Protein AF-A0A3D4CX56-F1 (afdb_monomer_lite)

pLDDT: mean 73.65, std 19.73, range [25.69, 98.12]

Radius of gyration: 24.1 Å; chains: 1; bounding box: 40×36×67 Å

Secondary structure (DSSP, 8-state):
----EEEEEESS-------SS------S-EEEEEE--SSSPPP------SS--EEEEEEGGG-----------------S--TTSSGGGPPP------TTPEEEEE-TT-SS-EEEEEE-TT--EEEEES-SBTTB-EEEEE-SSSS--EEEEEESS-EEETTTEEESS-------

Sequence (176 aa):
MITDPDAVLLDSLETGAIEDEQKLTASGKVVLFAFLDGFNGKSVRTALDAGTYCLSVEGFGGGAATFDFSLGAVDFAEPDPVVGDSPDNALSWGVVGVAGDLIDINTFNSAGDTELGIFDTAGNLLGNNDDTIGLLSQIIFEASEEGTYYNATGNYDTAFNSGFIAGGGPTGETVT

Structure (mmCIF, N/CA/C/O backbone):
data_AF-A0A3D4CX56-F1
#
_entry.id   AF-A0A3D4CX56-F1
#
loop_
_atom_site.group_PDB
_atom_site.id
_atom_site.type_symbol
_atom_site.label_atom_id
_atom_site.label_alt_id
_atom_site.label_comp_id
_atom_site.label_asym_id
_atom_site.label_entity_id
_atom_site.label_seq_id
_atom_site.pdbx_PDB_ins_code
_atom_site.Cartn_x
_atom_site.Cartn_y
_atom_site.Cartn_z
_atom_site.occupancy
_atom_site.B_iso_or_equiv
_atom_site.auth_seq_id
_atom_site.auth_comp_id
_atom_site.auth_asym_id
_atom_site.auth_atom_id
_atom_site.pdbx_PDB_model_num
ATOM 1 N N . MET A 1 1 ? 23.160 3.019 -45.541 1.00 38.53 1 MET A N 1
ATOM 2 C CA . MET A 1 1 ? 21.842 3.572 -45.180 1.00 38.53 1 MET A CA 1
ATOM 3 C C . MET A 1 1 ? 21.630 3.145 -43.742 1.00 38.53 1 MET A C 1
ATOM 5 O O . MET A 1 1 ? 21.743 1.952 -43.499 1.00 38.53 1 MET A O 1
ATOM 9 N N . ILE A 1 2 ? 21.519 4.080 -42.799 1.00 44.59 2 ILE A N 1
ATOM 10 C CA . ILE A 1 2 ? 21.230 3.726 -41.405 1.00 44.59 2 ILE A CA 1
ATOM 11 C C . ILE A 1 2 ? 19.726 3.502 -41.362 1.00 44.59 2 ILE A C 1
ATOM 13 O O . ILE A 1 2 ? 18.964 4.425 -41.627 1.00 44.59 2 ILE A O 1
ATOM 17 N N . THR A 1 3 ? 19.337 2.250 -41.181 1.00 51.88 3 THR A N 1
ATOM 18 C CA . THR A 1 3 ? 17.957 1.858 -40.919 1.00 51.88 3 THR A CA 1
ATOM 19 C C . THR A 1 3 ? 17.739 1.990 -39.419 1.00 51.88 3 THR A C 1
ATOM 21 O O . THR A 1 3 ? 18.643 1.636 -38.665 1.00 51.88 3 THR A O 1
ATOM 24 N N . ASP A 1 4 ? 16.590 2.516 -39.015 1.00 53.12 4 ASP A N 1
ATOM 25 C CA . ASP A 1 4 ? 16.207 2.772 -37.623 1.00 53.12 4 ASP A CA 1
ATOM 26 C C . ASP A 1 4 ? 15.145 1.732 -37.228 1.00 53.12 4 ASP A C 1
ATOM 28 O O . ASP A 1 4 ? 13.998 1.859 -37.657 1.00 53.12 4 ASP A O 1
ATOM 32 N N . PRO A 1 5 ? 15.551 0.595 -36.631 1.00 55.81 5 PRO A N 1
ATOM 33 C CA . PRO A 1 5 ? 14.639 -0.489 -36.315 1.00 55.81 5 PRO A CA 1
ATOM 34 C C . PRO A 1 5 ? 13.991 -0.312 -34.938 1.00 55.81 5 PRO A C 1
ATOM 36 O O . PRO A 1 5 ? 14.685 -0.218 -33.931 1.00 55.81 5 PRO A O 1
ATOM 39 N N . ASP A 1 6 ? 12.673 -0.423 -34.870 1.00 59.44 6 ASP A N 1
ATOM 40 C CA . ASP A 1 6 ? 11.919 -0.497 -33.623 1.00 59.44 6 ASP A CA 1
ATOM 41 C C . ASP A 1 6 ? 11.553 -1.945 -33.295 1.00 59.44 6 ASP A C 1
ATOM 43 O O . ASP A 1 6 ? 11.254 -2.747 -34.184 1.00 59.44 6 ASP A O 1
ATOM 47 N N . ALA A 1 7 ? 11.570 -2.294 -32.006 1.00 61.78 7 ALA A N 1
ATOM 48 C CA . ALA A 1 7 ? 11.259 -3.640 -31.530 1.00 61.78 7 ALA A CA 1
ATOM 49 C C . ALA A 1 7 ? 10.098 -3.649 -30.526 1.00 61.78 7 ALA A C 1
ATOM 51 O O . ALA A 1 7 ? 10.014 -2.807 -29.626 1.00 61.78 7 ALA A O 1
ATOM 52 N N . VAL A 1 8 ? 9.224 -4.652 -30.642 1.00 62.59 8 VAL A N 1
ATOM 53 C CA . VAL A 1 8 ? 8.037 -4.835 -29.790 1.00 62.59 8 VAL A CA 1
ATOM 54 C C . VAL A 1 8 ? 7.899 -6.303 -29.373 1.00 62.59 8 VAL A C 1
ATOM 56 O O . VAL A 1 8 ? 7.985 -7.196 -30.215 1.00 62.59 8 VAL A O 1
ATOM 59 N N . LEU A 1 9 ? 7.656 -6.564 -28.082 1.00 67.06 9 LEU A N 1
ATOM 60 C CA . LEU A 1 9 ? 7.423 -7.903 -27.521 1.00 67.06 9 LEU A CA 1
ATOM 61 C C . LEU A 1 9 ? 5.959 -8.078 -27.083 1.00 67.06 9 LEU A C 1
ATOM 63 O O . LEU A 1 9 ? 5.420 -7.251 -26.340 1.00 67.06 9 LEU A O 1
ATOM 67 N N . LEU A 1 10 ? 5.335 -9.174 -27.518 1.00 59.75 10 LEU A N 1
ATOM 68 C CA . LEU A 1 10 ? 3.892 -9.421 -27.418 1.00 59.75 10 LEU A CA 1
ATOM 69 C C . LEU A 1 10 ? 3.577 -10.759 -26.736 1.00 59.75 10 LEU A C 1
ATOM 71 O O . LEU A 1 10 ? 4.227 -11.760 -27.028 1.00 59.75 10 LEU A O 1
ATOM 75 N N . ASP A 1 11 ? 2.536 -10.784 -25.899 1.00 49.06 11 ASP A N 1
ATOM 76 C CA . ASP A 1 11 ? 2.015 -11.964 -25.169 1.00 49.06 11 ASP A CA 1
ATOM 77 C C . ASP A 1 11 ? 0.969 -12.781 -25.970 1.00 49.06 11 ASP A C 1
ATOM 79 O O . ASP A 1 11 ? 0.074 -13.429 -25.435 1.00 49.06 11 ASP A O 1
ATOM 83 N N . SER A 1 12 ? 0.977 -12.647 -27.297 1.00 50.22 12 SER A N 1
ATOM 84 C CA . SER A 1 12 ? 0.221 -13.450 -28.277 1.00 50.22 12 SER A CA 1
ATOM 85 C C . SER A 1 12 ? 0.514 -12.935 -29.690 1.00 50.22 12 SER A C 1
ATOM 87 O O . SER A 1 12 ? 0.918 -11.783 -29.867 1.00 50.22 12 SER A O 1
ATOM 89 N N . LEU A 1 13 ? 0.337 -13.790 -30.706 1.00 44.22 13 LEU A N 1
ATOM 90 C CA . LEU A 1 13 ? 0.527 -13.401 -32.104 1.00 44.22 13 LEU A CA 1
ATOM 91 C C . LEU A 1 13 ? -0.732 -12.723 -32.645 1.00 44.22 13 LEU A C 1
ATOM 93 O O . LEU A 1 13 ? -1.635 -13.406 -33.117 1.00 44.22 13 LEU A O 1
ATOM 97 N N . GLU A 1 14 ? -0.733 -11.396 -32.674 1.00 48.88 14 GLU A N 1
ATOM 98 C CA . GLU A 1 14 ? -1.520 -10.636 -33.642 1.00 48.88 14 GLU A CA 1
ATOM 99 C C . GLU A 1 14 ? -0.660 -9.472 -34.146 1.00 48.88 14 GLU A C 1
ATOM 101 O O . GLU A 1 14 ? 0.013 -8.817 -33.352 1.00 48.88 14 GLU A O 1
ATOM 106 N N . THR A 1 15 ? -0.618 -9.265 -35.464 1.00 50.22 15 THR A N 1
ATOM 107 C CA . THR A 1 15 ? 0.131 -8.181 -36.110 1.00 50.22 15 THR A CA 1
ATOM 108 C C . THR A 1 15 ? -0.778 -7.370 -37.026 1.00 50.22 15 THR A C 1
ATOM 110 O O . THR A 1 15 ? -1.758 -7.860 -37.586 1.00 50.22 15 THR A O 1
ATOM 113 N N . GLY A 1 16 ? -0.389 -6.123 -37.232 1.00 41.72 16 GLY A N 1
ATOM 114 C CA . GLY A 1 16 ? -0.751 -5.269 -38.348 1.00 41.72 16 GLY A CA 1
ATOM 115 C C . GLY A 1 16 ? -0.011 -3.948 -38.186 1.00 41.72 16 GLY A C 1
ATOM 116 O O . GLY A 1 16 ? 0.453 -3.631 -37.102 1.00 41.72 16 GLY A O 1
ATOM 117 N N . ALA A 1 17 ? 0.173 -3.232 -39.282 1.00 45.59 17 ALA A N 1
ATOM 118 C CA . ALA A 1 17 ? 0.708 -1.874 -39.328 1.00 45.59 17 ALA A CA 1
ATOM 119 C C . ALA A 1 17 ? -0.490 -0.893 -39.485 1.00 45.59 17 ALA A C 1
ATOM 121 O O . ALA A 1 17 ? -1.608 -1.370 -39.663 1.00 45.59 17 ALA A O 1
ATOM 122 N N . ILE A 1 18 ? -0.422 0.444 -39.416 1.00 47.12 18 ILE A N 1
ATOM 123 C CA . ILE A 1 18 ? 0.307 1.354 -40.322 1.00 47.12 18 ILE A CA 1
ATOM 124 C C . ILE A 1 18 ? 0.414 2.765 -39.701 1.00 47.12 18 ILE A C 1
ATOM 126 O O . ILE A 1 18 ? -0.448 3.197 -38.942 1.00 47.12 18 ILE A O 1
ATOM 130 N N . GLU A 1 19 ? 1.481 3.470 -40.069 1.00 39.34 19 GLU A N 1
ATOM 131 C CA . GLU A 1 19 ? 1.723 4.909 -39.932 1.00 39.34 19 GLU A CA 1
ATOM 132 C C . GLU A 1 19 ? 0.742 5.842 -40.673 1.00 39.34 19 GLU A C 1
ATOM 134 O O . GLU A 1 19 ? 0.277 5.550 -41.769 1.00 39.34 19 GLU A O 1
ATOM 139 N N . ASP A 1 20 ? 0.543 7.013 -40.067 1.00 47.44 20 ASP A N 1
ATOM 140 C CA . ASP A 1 20 ? 0.494 8.372 -40.643 1.00 47.44 20 ASP A CA 1
ATOM 141 C C . ASP A 1 20 ? 0.338 9.394 -39.487 1.00 47.44 20 ASP A C 1
ATOM 143 O O . ASP A 1 20 ? -0.228 10.461 -39.666 1.00 47.44 20 ASP A O 1
ATOM 147 N N . GLU A 1 21 ? 0.760 9.051 -38.257 1.00 33.88 21 GLU A N 1
ATOM 148 C CA . GLU A 1 21 ? -0.145 9.038 -37.079 1.00 33.88 21 GLU A CA 1
ATOM 149 C C . GLU A 1 21 ? -0.980 7.731 -36.913 1.00 33.88 21 GLU A C 1
ATOM 151 O O . GLU A 1 21 ? -2.105 7.750 -36.428 1.00 33.88 21 GLU A O 1
ATOM 156 N N . GLN A 1 22 ? -0.314 6.584 -37.152 1.00 45.41 22 GLN A N 1
ATOM 157 C CA . GLN A 1 22 ? -0.363 5.323 -36.368 1.00 45.41 22 GLN A CA 1
ATOM 158 C C . GLN A 1 22 ? -1.598 4.387 -36.501 1.00 45.41 22 GLN A C 1
ATOM 160 O O . GLN A 1 22 ? -2.697 4.810 -36.826 1.00 45.41 22 GLN A O 1
ATOM 165 N N . LYS A 1 23 ? -1.526 3.062 -36.261 1.00 45.44 23 LYS A N 1
ATOM 166 C CA . LYS A 1 23 ? -0.727 2.278 -35.300 1.00 45.44 23 LYS A CA 1
ATOM 167 C C . LYS A 1 23 ? -0.458 0.846 -35.787 1.00 45.44 23 LYS A C 1
ATOM 169 O O . LYS A 1 23 ? -1.335 0.208 -36.366 1.00 45.44 23 LYS A O 1
ATOM 174 N N . LEU A 1 24 ? 0.718 0.324 -35.435 1.00 43.50 24 LEU A N 1
ATOM 175 C CA . LEU A 1 24 ? 1.054 -1.095 -35.529 1.00 43.50 24 LEU A CA 1
ATOM 176 C C . LEU A 1 24 ? 0.165 -1.911 -34.567 1.00 43.50 24 LEU A C 1
ATOM 178 O O . LEU A 1 24 ? 0.337 -1.864 -33.348 1.00 43.50 24 LEU A O 1
ATOM 182 N N . THR A 1 25 ? -0.861 -2.586 -35.080 1.00 45.94 25 THR A N 1
ATOM 183 C CA . THR A 1 25 ? -1.739 -3.477 -34.323 1.00 45.94 25 THR A CA 1
ATOM 184 C C . THR A 1 25 ? -1.008 -4.736 -33.874 1.00 45.94 25 THR A C 1
ATOM 186 O O . THR A 1 25 ? -0.967 -5.734 -34.580 1.00 45.94 25 THR A O 1
ATOM 189 N N . ALA A 1 26 ? -0.531 -4.729 -32.636 1.00 42.94 26 ALA A N 1
ATOM 190 C CA . ALA A 1 26 ? -0.624 -5.918 -31.808 1.00 42.94 26 ALA A CA 1
ATOM 191 C C . ALA A 1 26 ? -1.996 -5.941 -31.128 1.00 42.94 26 ALA A C 1
ATOM 193 O O . ALA A 1 26 ? -2.330 -4.998 -30.410 1.00 42.94 26 ALA A O 1
ATOM 194 N N . SER A 1 27 ? -2.798 -6.983 -31.337 1.00 46.94 27 SER A N 1
ATOM 195 C CA . SER A 1 27 ? -4.046 -7.181 -30.571 1.00 46.94 27 SER A CA 1
ATOM 196 C C . SER A 1 27 ? -3.827 -7.948 -29.266 1.00 46.94 27 SER A C 1
ATOM 198 O O . SER A 1 27 ? -4.765 -8.139 -28.497 1.00 46.94 27 SER A O 1
ATOM 200 N N . GLY A 1 28 ? -2.588 -8.367 -29.006 1.00 51.72 28 GLY A N 1
ATOM 201 C CA . GLY A 1 28 ? -2.156 -8.914 -27.727 1.00 51.72 28 GLY A CA 1
ATOM 202 C C . GLY A 1 28 ? -1.740 -7.827 -26.733 1.00 51.72 28 GLY A C 1
ATOM 203 O O . GLY A 1 28 ? -1.539 -6.662 -27.084 1.00 51.72 28 GLY A O 1
ATOM 204 N N . LYS A 1 29 ? -1.556 -8.216 -25.468 1.00 59.50 29 LYS A N 1
ATOM 205 C CA . LYS A 1 29 ? -0.930 -7.358 -24.455 1.00 59.50 29 LYS A CA 1
ATOM 206 C C . LYS A 1 29 ? 0.501 -7.043 -24.907 1.00 59.50 29 LYS A C 1
ATOM 208 O O . LYS A 1 29 ? 1.333 -7.944 -25.024 1.00 59.50 29 LYS A O 1
ATOM 213 N N . VAL A 1 30 ? 0.778 -5.766 -25.179 1.00 58.78 30 VAL A N 1
ATOM 214 C CA . VAL A 1 30 ? 2.148 -5.280 -25.389 1.00 58.78 30 VAL A CA 1
ATOM 215 C C . VAL A 1 30 ? 2.866 -5.378 -24.053 1.00 58.78 30 VAL A C 1
ATOM 217 O O . VAL A 1 30 ? 2.458 -4.739 -23.084 1.00 58.78 30 VAL A O 1
ATOM 220 N N . VAL A 1 31 ? 3.907 -6.203 -23.998 1.00 64.88 31 VAL A N 1
ATOM 221 C CA . VAL A 1 31 ? 4.672 -6.435 -22.767 1.00 64.88 31 VAL A CA 1
ATOM 222 C C . VAL A 1 31 ? 5.855 -5.479 -22.680 1.00 64.88 31 VAL A C 1
ATOM 224 O O . VAL A 1 31 ? 6.229 -5.046 -21.594 1.00 64.88 31 VAL A O 1
ATOM 227 N N . LEU A 1 32 ? 6.441 -5.133 -23.830 1.00 67.50 32 LEU A N 1
ATOM 228 C CA . LEU A 1 32 ? 7.615 -4.273 -23.913 1.00 67.50 32 LEU A CA 1
ATOM 229 C C . LEU A 1 32 ? 7.720 -3.626 -25.297 1.00 67.50 32 LEU A C 1
ATOM 231 O O . LEU A 1 32 ? 7.459 -4.283 -26.305 1.00 67.50 32 LEU A O 1
ATOM 235 N N . PHE A 1 33 ? 8.166 -2.373 -25.348 1.00 63.06 33 PHE A N 1
ATOM 236 C CA . PHE A 1 33 ? 8.584 -1.705 -26.580 1.00 63.06 33 PHE A CA 1
ATOM 237 C C . PHE A 1 33 ? 9.967 -1.075 -26.389 1.00 63.06 33 PHE A C 1
ATOM 239 O O . PHE A 1 33 ? 10.300 -0.587 -25.306 1.00 63.06 33 PHE A O 1
ATOM 246 N N . ALA A 1 34 ? 10.779 -1.096 -27.441 1.00 63.50 34 ALA A N 1
ATOM 247 C CA . ALA A 1 34 ? 12.088 -0.467 -27.479 1.00 63.50 34 ALA A CA 1
ATOM 248 C C . ALA A 1 34 ? 12.233 0.286 -28.801 1.00 63.50 34 ALA A C 1
ATOM 250 O O . ALA A 1 34 ? 12.379 -0.333 -29.852 1.00 63.50 34 ALA A O 1
ATOM 251 N N . PHE A 1 35 ? 12.206 1.615 -28.716 1.00 60.62 35 PHE A N 1
ATOM 252 C CA . PHE A 1 35 ? 12.614 2.478 -29.816 1.00 60.62 35 PHE A CA 1
ATOM 253 C C . PHE A 1 35 ? 14.142 2.510 -29.821 1.00 60.62 35 PHE A C 1
ATOM 255 O O . PHE A 1 35 ? 14.750 2.943 -28.833 1.00 60.62 35 PHE A O 1
ATOM 262 N N . LEU A 1 36 ? 14.767 1.942 -30.854 1.00 60.69 36 LEU A N 1
ATOM 263 C CA . LEU A 1 36 ? 16.230 1.842 -30.961 1.00 60.69 36 LEU A CA 1
ATOM 264 C C . LEU A 1 36 ? 16.784 3.020 -31.774 1.00 60.69 36 LEU A C 1
ATOM 266 O O . LEU A 1 36 ? 17.691 2.857 -32.584 1.00 60.69 36 LEU A O 1
ATOM 270 N N . ASP A 1 37 ? 16.275 4.216 -31.473 1.00 58.97 37 ASP A N 1
ATOM 271 C CA . ASP A 1 37 ? 16.539 5.498 -32.143 1.00 58.97 37 ASP A CA 1
ATOM 272 C C . ASP A 1 37 ? 17.988 6.025 -31.989 1.00 58.97 37 ASP A C 1
ATOM 274 O O . ASP A 1 37 ? 18.345 7.101 -32.483 1.00 58.97 37 ASP A O 1
ATOM 278 N N . GLY A 1 38 ? 18.853 5.268 -31.303 1.00 53.62 38 GLY A N 1
ATOM 279 C CA . GLY A 1 38 ? 20.232 5.619 -30.983 1.00 53.62 38 GLY A CA 1
ATOM 280 C C . GLY A 1 38 ? 21.268 4.693 -31.628 1.00 53.62 38 GLY A C 1
ATOM 281 O O . GLY A 1 38 ? 21.128 3.477 -31.657 1.00 53.62 38 GLY A O 1
ATOM 282 N N . PHE A 1 39 ? 22.397 5.270 -32.059 1.00 44.12 39 PHE A N 1
ATOM 283 C CA . PHE A 1 39 ? 23.534 4.557 -32.680 1.00 44.12 39 PHE A CA 1
ATOM 284 C C . PHE A 1 39 ? 24.166 3.466 -31.786 1.00 44.12 39 PHE A C 1
ATOM 286 O O . PHE A 1 39 ? 24.878 2.591 -32.277 1.00 44.12 39 PHE A O 1
ATOM 293 N N . ASN A 1 40 ? 23.927 3.528 -30.474 1.00 54.09 40 ASN A N 1
ATOM 294 C CA . ASN A 1 40 ? 24.337 2.516 -29.510 1.00 54.09 40 ASN A CA 1
ATOM 295 C C . ASN A 1 40 ? 23.091 1.715 -29.127 1.00 54.09 40 ASN A C 1
ATOM 297 O O . ASN A 1 40 ? 22.204 2.261 -28.474 1.00 54.09 40 ASN A O 1
ATOM 301 N N . GLY A 1 41 ? 23.021 0.447 -29.540 1.00 55.28 41 GLY A N 1
ATOM 302 C CA . GLY A 1 41 ? 21.871 -0.420 -29.277 1.00 55.28 41 GLY A CA 1
ATOM 303 C C . GLY A 1 41 ? 21.417 -0.364 -27.813 1.00 55.28 41 GLY A C 1
ATOM 304 O O . GLY A 1 41 ? 22.229 -0.462 -26.890 1.00 55.28 41 GLY A O 1
ATOM 305 N N . LYS A 1 42 ? 20.112 -0.180 -27.603 1.00 59.66 42 LYS A N 1
ATOM 306 C CA . LYS A 1 42 ? 19.491 -0.114 -26.278 1.00 59.66 42 LYS A CA 1
ATOM 307 C C . LYS A 1 42 ? 19.030 -1.506 -25.862 1.00 59.66 42 LYS A C 1
ATOM 309 O O . LYS A 1 42 ? 18.268 -2.155 -26.569 1.00 59.66 42 LYS A O 1
ATOM 314 N N . SER A 1 43 ? 19.469 -1.948 -24.691 1.00 67.00 43 SER A N 1
ATOM 315 C CA . SER A 1 43 ? 18.949 -3.164 -24.065 1.00 67.00 43 SER A CA 1
ATOM 316 C C . SER A 1 43 ? 17.727 -2.823 -23.222 1.00 67.00 43 SER A C 1
ATOM 318 O O . SER A 1 43 ? 17.759 -1.863 -22.451 1.00 67.00 43 SER A O 1
ATOM 320 N N . VAL A 1 44 ? 16.678 -3.636 -23.318 1.00 66.19 44 VAL A N 1
ATOM 321 C CA . VAL A 1 44 ? 15.499 -3.548 -22.451 1.00 66.19 44 VAL A CA 1
ATOM 322 C C . VAL A 1 44 ? 15.273 -4.910 -21.797 1.00 66.19 44 VAL A C 1
ATOM 324 O O . VAL A 1 44 ? 15.599 -5.946 -22.375 1.00 66.19 44 VAL A O 1
ATOM 327 N N . ARG A 1 45 ? 14.787 -4.909 -20.555 1.00 72.06 45 ARG A N 1
ATOM 328 C CA . ARG A 1 45 ? 14.498 -6.112 -19.769 1.00 72.06 45 ARG A CA 1
ATOM 329 C C . ARG A 1 45 ? 13.079 -6.015 -19.229 1.00 72.06 45 ARG A C 1
ATOM 331 O O . ARG A 1 45 ? 12.633 -4.920 -18.902 1.00 72.06 45 ARG A O 1
ATOM 338 N N . THR A 1 46 ? 12.400 -7.149 -19.137 1.00 69.19 46 THR A N 1
ATOM 339 C CA . THR A 1 46 ? 11.085 -7.265 -18.505 1.00 69.19 46 THR A CA 1
ATOM 340 C C . THR A 1 46 ? 10.940 -8.661 -17.911 1.00 69.19 46 THR A 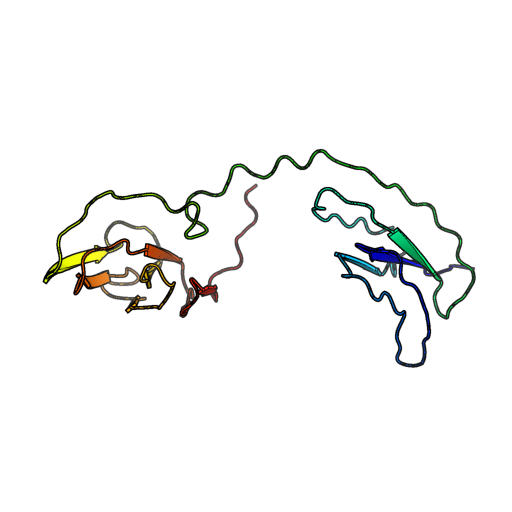C 1
ATOM 342 O O . THR A 1 46 ? 11.549 -9.605 -18.425 1.00 69.19 46 THR A O 1
ATOM 345 N N . ALA A 1 47 ? 10.166 -8.784 -16.836 1.00 72.38 47 ALA A N 1
ATOM 346 C CA . ALA A 1 47 ? 9.735 -10.080 -16.333 1.00 72.38 47 ALA A CA 1
ATOM 347 C C . ALA A 1 47 ? 8.605 -10.609 -17.228 1.00 72.38 47 ALA A C 1
ATOM 349 O O . ALA A 1 47 ? 7.743 -9.847 -17.673 1.00 72.38 47 ALA A O 1
ATOM 350 N N . LEU A 1 48 ? 8.641 -11.906 -17.522 1.00 67.81 48 LEU A N 1
ATOM 351 C CA . LEU A 1 48 ? 7.650 -12.590 -18.342 1.00 67.81 48 LEU A CA 1
ATOM 352 C C . LEU A 1 48 ? 7.093 -13.759 -17.543 1.00 67.81 48 LEU A C 1
ATOM 354 O O . LEU A 1 48 ? 7.863 -14.546 -16.989 1.00 67.81 48 LEU A O 1
ATOM 358 N N . ASP A 1 49 ? 5.773 -13.892 -17.535 1.00 69.75 49 ASP A N 1
ATOM 359 C CA . ASP A 1 49 ? 5.136 -15.116 -17.071 1.00 69.75 49 ASP A CA 1
ATOM 360 C C . ASP A 1 49 ? 5.527 -16.296 -17.977 1.00 69.75 49 ASP A C 1
ATOM 362 O O . ASP A 1 49 ? 6.016 -16.141 -19.102 1.00 69.75 49 ASP A O 1
ATOM 366 N N . ALA A 1 50 ? 5.302 -17.521 -17.503 1.00 61.91 50 ALA A N 1
ATOM 367 C CA . ALA A 1 50 ? 5.467 -18.692 -18.354 1.00 61.91 50 ALA A CA 1
ATOM 368 C C . ALA A 1 50 ? 4.479 -18.617 -19.533 1.00 61.91 50 ALA A C 1
ATOM 370 O O . ALA A 1 50 ? 3.265 -18.684 -19.346 1.00 61.91 50 ALA A O 1
ATOM 371 N N . GLY A 1 51 ? 4.997 -18.509 -20.757 1.00 64.38 51 GLY A N 1
ATOM 372 C CA . GLY A 1 51 ? 4.159 -18.257 -21.924 1.00 64.38 51 GLY A CA 1
ATOM 373 C C . GLY A 1 51 ? 4.910 -18.314 -23.250 1.00 64.38 51 GLY A C 1
ATOM 374 O O . GLY A 1 51 ? 6.116 -18.553 -23.307 1.00 64.38 51 GLY A O 1
ATOM 375 N N . THR A 1 52 ? 4.167 -18.128 -24.342 1.00 66.25 52 THR A N 1
ATOM 376 C CA . THR A 1 52 ? 4.726 -17.996 -25.695 1.00 66.25 52 THR A CA 1
ATOM 377 C C . THR A 1 52 ? 4.641 -16.539 -26.122 1.00 66.25 52 THR A C 1
ATOM 379 O O . THR A 1 52 ? 3.544 -16.012 -26.276 1.00 66.25 52 THR A O 1
ATOM 382 N N . TYR A 1 53 ? 5.795 -15.920 -26.368 1.00 68.38 53 TYR A N 1
ATOM 383 C CA . TYR A 1 53 ? 5.893 -14.514 -26.758 1.00 68.38 53 TYR A CA 1
ATOM 384 C C . TYR A 1 53 ? 6.323 -14.357 -28.216 1.00 68.38 53 TYR A C 1
ATOM 386 O O . TYR A 1 53 ? 7.058 -15.186 -28.757 1.00 68.38 53 TYR A O 1
ATOM 394 N N . CYS A 1 54 ? 5.883 -13.270 -28.848 1.00 65.75 54 CYS A N 1
ATOM 395 C CA . CYS A 1 54 ? 6.243 -12.904 -30.217 1.00 65.75 54 CYS A CA 1
ATOM 396 C C . CYS A 1 54 ? 7.073 -11.615 -30.221 1.00 65.75 54 CYS A C 1
ATOM 398 O O . CYS A 1 54 ? 6.697 -10.640 -29.575 1.00 65.75 54 CYS A O 1
ATOM 400 N N . LEU A 1 55 ? 8.181 -11.604 -30.967 1.00 71.06 55 LEU A N 1
ATOM 401 C CA . LEU A 1 55 ? 8.984 -10.408 -31.233 1.00 71.06 55 LEU A CA 1
ATOM 402 C C . LEU A 1 55 ? 8.617 -9.861 -32.618 1.00 71.06 55 LEU A C 1
ATOM 404 O O . LEU A 1 55 ? 8.757 -10.580 -33.609 1.00 71.06 55 LEU A O 1
ATOM 408 N N . SER A 1 56 ? 8.182 -8.604 -32.684 1.00 69.44 56 SER A N 1
ATOM 409 C CA . SER A 1 56 ? 8.066 -7.843 -33.931 1.00 69.44 56 SER A CA 1
ATOM 410 C C . SER A 1 56 ? 9.225 -6.857 -34.034 1.00 69.44 56 SER A C 1
ATOM 412 O O . SER A 1 56 ? 9.578 -6.222 -33.039 1.00 69.44 56 SER A O 1
ATOM 414 N N . VAL A 1 57 ? 9.816 -6.741 -35.222 1.00 69.50 57 VAL A N 1
ATOM 415 C CA . VAL A 1 57 ? 10.860 -5.756 -35.529 1.00 69.50 57 VAL A CA 1
ATOM 416 C C . VAL A 1 57 ? 10.494 -5.066 -36.829 1.00 69.50 57 VAL A C 1
ATOM 418 O O . VAL A 1 57 ? 10.204 -5.736 -37.822 1.00 69.50 57 VAL A O 1
ATOM 421 N N . GLU A 1 58 ? 10.531 -3.741 -36.832 1.00 64.38 58 GLU A N 1
ATOM 422 C CA . GLU A 1 58 ? 10.114 -2.930 -37.972 1.00 64.38 58 GLU A CA 1
ATOM 423 C C . GLU A 1 58 ? 11.122 -1.823 -38.245 1.00 64.38 58 GLU A C 1
ATOM 425 O O . GLU A 1 58 ? 11.725 -1.301 -37.320 1.00 64.38 58 GLU A O 1
ATOM 430 N N . GLY A 1 59 ? 11.345 -1.480 -39.513 1.00 61.69 59 GLY A N 1
ATOM 431 C CA . GLY A 1 59 ? 12.177 -0.334 -39.869 1.00 61.69 59 GLY A CA 1
ATOM 432 C C . GLY A 1 59 ? 11.364 0.956 -39.927 1.00 61.69 59 GLY A C 1
ATOM 433 O O . GLY A 1 59 ? 10.194 0.937 -40.309 1.00 61.69 59 GLY A O 1
ATOM 434 N N . PHE A 1 60 ? 12.013 2.080 -39.632 1.00 61.34 60 PHE A N 1
ATOM 435 C CA . PHE A 1 60 ? 11.456 3.424 -39.776 1.00 61.34 60 PHE A CA 1
ATOM 436 C C . PHE A 1 60 ? 10.741 3.622 -41.119 1.00 61.34 60 PHE A C 1
ATOM 438 O O . PHE A 1 60 ? 11.287 3.291 -42.182 1.00 61.34 60 PHE A O 1
ATOM 445 N N . GLY A 1 61 ? 9.522 4.165 -41.084 1.00 61.00 61 GLY A N 1
ATOM 446 C CA . GLY A 1 61 ? 8.730 4.412 -42.288 1.00 61.00 61 GLY A CA 1
ATOM 447 C C . GLY A 1 61 ? 8.211 3.144 -42.984 1.00 61.00 61 GLY A C 1
ATOM 448 O O . GLY A 1 61 ? 7.967 3.172 -44.193 1.00 61.00 61 GLY A O 1
ATOM 449 N N . GLY A 1 62 ? 8.196 1.990 -42.301 1.00 60.38 62 GLY A N 1
ATOM 450 C CA . GLY A 1 62 ? 7.918 0.681 -42.910 1.00 60.38 62 GLY A CA 1
ATOM 451 C C . GLY A 1 62 ? 9.026 0.182 -43.851 1.00 60.38 62 GLY A C 1
ATOM 452 O O . GLY A 1 62 ? 8.803 -0.712 -44.674 1.00 60.38 62 GLY A O 1
ATOM 453 N N . GLY A 1 63 ? 10.219 0.779 -43.774 1.00 60.94 63 GLY A N 1
ATOM 454 C CA . GLY A 1 63 ? 11.372 0.417 -44.591 1.00 60.94 63 GLY A CA 1
ATOM 455 C C . GLY A 1 63 ? 11.990 -0.928 -44.198 1.00 60.94 63 GLY A C 1
ATOM 456 O O . GLY A 1 63 ? 11.876 -1.395 -43.068 1.00 60.94 63 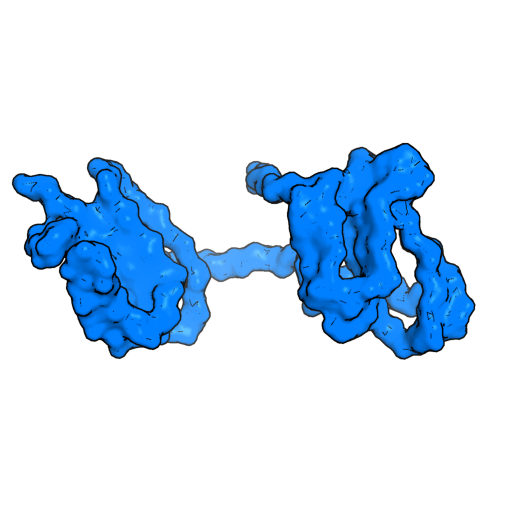GLY A O 1
ATOM 457 N N . ALA A 1 64 ? 12.708 -1.554 -45.134 1.00 62.53 64 ALA A N 1
ATOM 458 C CA . ALA A 1 64 ? 13.513 -2.731 -44.820 1.00 62.53 64 ALA A CA 1
ATOM 459 C C . ALA A 1 64 ? 14.667 -2.347 -43.876 1.00 62.53 64 ALA A C 1
ATOM 461 O O . ALA A 1 64 ? 15.453 -1.457 -44.203 1.00 62.53 64 ALA A O 1
ATOM 462 N N . ALA A 1 65 ? 14.796 -3.048 -42.747 1.00 64.25 65 ALA A N 1
ATOM 463 C CA . ALA A 1 65 ? 15.883 -2.876 -41.786 1.00 64.25 65 ALA A CA 1
ATOM 464 C C . ALA A 1 65 ? 16.679 -4.175 -41.600 1.00 64.25 65 ALA A C 1
ATOM 466 O O . ALA A 1 65 ? 16.126 -5.274 -41.634 1.00 64.25 65 ALA A O 1
ATOM 467 N N . THR A 1 66 ? 17.990 -4.045 -41.395 1.00 64.44 66 THR A N 1
ATOM 468 C CA . THR A 1 66 ? 18.860 -5.137 -40.929 1.00 64.44 66 THR A CA 1
ATOM 469 C C . THR A 1 66 ? 19.154 -4.933 -39.453 1.00 64.44 66 THR A C 1
ATOM 471 O O . THR A 1 66 ? 19.568 -3.841 -39.070 1.00 64.44 66 THR A O 1
ATOM 474 N N . PHE A 1 67 ? 1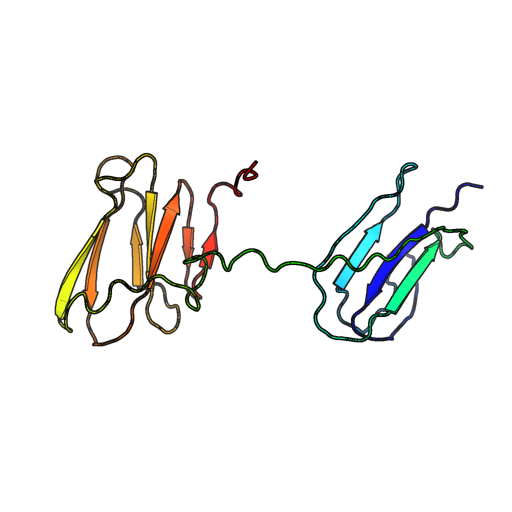8.973 -5.974 -38.645 1.00 65.00 67 PHE A N 1
ATOM 475 C CA . PHE A 1 67 ? 19.167 -5.920 -37.201 1.00 65.00 67 PHE A CA 1
ATOM 476 C C . PHE A 1 67 ? 19.862 -7.185 -36.698 1.00 65.00 67 PHE A C 1
ATOM 478 O O . PHE A 1 67 ? 19.603 -8.284 -37.186 1.00 65.00 67 PHE A O 1
ATOM 485 N N . ASP A 1 68 ? 20.707 -7.005 -35.687 1.00 68.38 68 ASP A N 1
ATOM 486 C CA . ASP A 1 68 ? 21.233 -8.078 -34.852 1.00 68.38 68 ASP A CA 1
ATOM 487 C C . ASP A 1 68 ? 20.561 -7.950 -33.483 1.00 68.38 68 ASP A C 1
ATOM 489 O O . ASP A 1 68 ? 20.631 -6.895 -32.852 1.00 68.38 68 ASP A O 1
ATOM 493 N N . PHE A 1 69 ? 19.901 -9.008 -33.011 1.00 67.25 69 PHE A N 1
ATOM 494 C CA . PHE A 1 69 ? 19.331 -9.044 -31.666 1.00 67.25 69 PHE A CA 1
ATOM 495 C C . PHE A 1 69 ? 19.838 -10.262 -30.901 1.00 67.25 69 PHE A C 1
ATOM 497 O O . PHE A 1 69 ? 20.139 -11.308 -31.475 1.00 67.25 69 PHE A O 1
ATOM 504 N N . SER A 1 70 ? 19.915 -10.117 -29.582 1.00 71.12 70 SER A N 1
ATOM 505 C CA . SER A 1 70 ? 20.188 -11.213 -28.661 1.00 71.12 70 SER A CA 1
ATOM 506 C C . SER A 1 70 ? 19.060 -11.272 -27.646 1.00 71.12 70 SER A C 1
ATOM 508 O O . SER A 1 70 ? 18.805 -10.292 -26.945 1.00 71.12 70 SER A O 1
ATOM 510 N N . LEU A 1 71 ? 18.380 -12.416 -27.582 1.00 66.44 71 LEU A N 1
ATOM 511 C CA . LEU A 1 71 ? 17.415 -12.709 -26.533 1.00 66.44 71 LEU A CA 1
ATOM 512 C C . LEU A 1 71 ? 18.102 -13.586 -25.490 1.00 66.44 71 LEU A C 1
ATOM 514 O O . LEU A 1 71 ? 18.371 -14.763 -25.727 1.00 66.44 71 LEU A O 1
ATOM 518 N N . GLY A 1 72 ? 18.403 -12.993 -24.340 1.00 66.19 72 GLY A N 1
ATOM 519 C CA . GLY A 1 72 ? 18.870 -13.723 -23.172 1.00 66.19 72 GLY A CA 1
ATOM 520 C C . GLY A 1 72 ? 17.730 -13.893 -22.180 1.00 66.19 72 GLY A C 1
ATOM 521 O O . GLY A 1 72 ? 17.200 -12.896 -21.698 1.00 66.19 72 GLY A O 1
ATOM 522 N N . ALA A 1 73 ? 17.391 -15.136 -21.844 1.00 62.38 73 ALA A N 1
ATOM 523 C CA . ALA A 1 73 ? 16.696 -15.411 -20.596 1.00 62.38 73 ALA A CA 1
ATOM 524 C C . ALA A 1 73 ? 17.750 -15.378 -19.486 1.00 62.38 73 ALA A C 1
ATOM 526 O O . ALA A 1 73 ? 18.653 -16.215 -19.449 1.00 62.38 73 ALA A O 1
ATOM 527 N N . VAL A 1 74 ? 17.681 -14.367 -18.631 1.00 63.31 74 VAL A N 1
ATOM 528 C CA . VAL A 1 74 ? 18.336 -14.435 -17.327 1.00 63.31 74 VAL A CA 1
ATOM 529 C C . VAL A 1 74 ? 17.334 -15.066 -16.377 1.00 63.31 74 VAL A C 1
ATOM 531 O O . VAL A 1 74 ? 16.152 -14.738 -16.453 1.00 63.31 74 VAL A O 1
ATOM 534 N N . ASP A 1 75 ? 17.791 -15.988 -15.531 1.00 61.03 75 ASP A N 1
ATOM 535 C CA . ASP A 1 75 ? 16.972 -16.471 -14.423 1.00 61.03 75 ASP A CA 1
ATOM 536 C C . ASP A 1 75 ? 16.694 -15.241 -13.557 1.00 61.03 75 ASP A C 1
ATOM 538 O O . ASP A 1 75 ? 17.610 -14.685 -12.938 1.00 61.03 75 ASP A O 1
ATOM 542 N N . PHE A 1 76 ? 15.476 -14.708 -13.649 1.00 51.34 76 PHE A N 1
ATOM 543 C CA . PHE A 1 76 ? 15.054 -13.651 -12.755 1.00 51.34 76 PHE A CA 1
ATOM 544 C C . PHE A 1 76 ? 14.840 -14.360 -11.429 1.00 51.34 76 PHE A C 1
ATOM 546 O O . PHE A 1 76 ? 13.813 -14.995 -11.207 1.00 51.34 76 PHE A O 1
ATOM 553 N N . ALA A 1 77 ? 15.864 -14.327 -10.579 1.00 51.25 77 ALA A N 1
ATOM 554 C CA . ALA A 1 77 ? 15.615 -14.502 -9.168 1.00 51.25 77 ALA A CA 1
ATOM 555 C C . ALA A 1 77 ? 14.644 -13.378 -8.821 1.00 51.25 77 ALA A C 1
ATOM 557 O O . ALA A 1 77 ? 15.052 -12.212 -8.825 1.00 51.25 77 ALA A O 1
ATOM 558 N N . GLU A 1 78 ? 13.365 -13.724 -8.634 1.00 51.56 78 GLU A N 1
ATOM 559 C CA . GLU A 1 78 ? 12.429 -12.826 -7.972 1.00 51.56 78 GLU A CA 1
ATOM 560 C C . GLU A 1 78 ? 13.195 -12.252 -6.780 1.00 51.56 78 GLU A C 1
ATOM 562 O O . GLU A 1 78 ? 13.797 -13.042 -6.033 1.00 51.56 78 GLU A O 1
ATOM 567 N N . PRO A 1 79 ? 13.307 -10.915 -6.652 1.00 55.84 79 PRO A N 1
ATOM 568 C CA . PRO A 1 79 ? 13.899 -10.358 -5.450 1.00 55.84 79 PRO A CA 1
ATOM 569 C C . PRO A 1 79 ? 13.206 -11.032 -4.267 1.00 55.84 79 PRO A C 1
ATOM 571 O O . PRO A 1 79 ? 12.003 -11.304 -4.349 1.00 55.84 79 PRO A O 1
ATOM 574 N N . ASP A 1 80 ? 13.960 -11.358 -3.210 1.00 54.31 80 ASP A N 1
ATOM 575 C CA . ASP A 1 80 ? 13.346 -11.869 -1.982 1.00 54.31 80 ASP A CA 1
ATOM 576 C C . ASP A 1 80 ? 12.106 -11.010 -1.707 1.00 54.31 80 ASP A C 1
ATOM 578 O O . ASP A 1 80 ? 12.231 -9.779 -1.773 1.00 54.31 80 ASP A O 1
ATOM 582 N N . PRO A 1 81 ? 10.917 -11.620 -1.516 1.00 55.88 81 PRO A N 1
ATOM 583 C CA . PRO A 1 81 ? 9.674 -10.869 -1.474 1.00 55.88 81 PRO A CA 1
ATOM 584 C C . PRO A 1 81 ? 9.853 -9.739 -0.471 1.00 55.88 81 PRO A C 1
ATOM 586 O O . PRO A 1 81 ? 10.196 -9.992 0.689 1.00 55.88 81 PRO A O 1
ATOM 589 N N . VAL A 1 82 ? 9.707 -8.499 -0.940 1.00 67.94 82 VAL A N 1
ATOM 590 C CA . VAL A 1 82 ? 9.912 -7.327 -0.094 1.00 67.94 82 VAL A CA 1
ATOM 591 C C . VAL A 1 82 ? 8.841 -7.389 0.982 1.00 67.94 82 VAL A C 1
ATOM 593 O O . VAL A 1 82 ? 7.660 -7.208 0.716 1.00 67.94 82 VAL A O 1
ATOM 596 N N . VAL A 1 83 ? 9.239 -7.738 2.202 1.00 75.00 83 VAL A N 1
ATOM 597 C CA . VAL A 1 83 ? 8.296 -7.902 3.308 1.00 75.00 83 VAL A CA 1
ATOM 598 C C . VAL A 1 83 ? 7.641 -6.554 3.596 1.00 75.00 83 VAL A C 1
ATOM 600 O O . VAL A 1 83 ? 8.338 -5.583 3.890 1.00 75.00 83 VAL A O 1
ATOM 603 N N . GLY A 1 84 ? 6.308 -6.516 3.569 1.00 79.25 84 GLY A N 1
ATOM 604 C CA . GLY A 1 84 ? 5.522 -5.344 3.943 1.00 79.25 84 GLY A CA 1
ATOM 605 C C . GLY A 1 84 ? 5.288 -4.312 2.841 1.00 79.25 84 GLY A C 1
ATOM 606 O O . GLY A 1 84 ? 4.840 -3.217 3.169 1.00 79.25 84 GLY A O 1
ATOM 607 N N . ASP A 1 85 ? 5.554 -4.626 1.569 1.00 79.44 85 ASP A N 1
ATOM 608 C CA . ASP A 1 85 ? 5.200 -3.741 0.446 1.00 79.44 85 ASP A CA 1
ATOM 609 C C . ASP A 1 85 ? 3.746 -3.913 -0.038 1.00 79.44 85 ASP A C 1
ATOM 611 O O . ASP A 1 85 ? 3.235 -3.082 -0.791 1.00 79.44 85 ASP A O 1
ATOM 615 N N . SER A 1 86 ? 3.060 -4.967 0.414 1.00 84.31 86 SER A N 1
ATOM 616 C CA . SER A 1 86 ? 1.681 -5.278 0.048 1.00 84.31 86 SER A CA 1
ATOM 617 C C . SER A 1 86 ? 0.918 -5.958 1.195 1.00 84.31 86 SER A C 1
ATOM 619 O O . SER A 1 86 ? 1.519 -6.479 2.140 1.00 84.31 86 SER A O 1
ATOM 621 N N . PRO A 1 87 ? -0.425 -6.010 1.135 1.00 85.62 87 PRO A N 1
ATOM 622 C CA . PRO A 1 87 ? -1.224 -6.736 2.125 1.00 85.62 87 PRO A CA 1
ATOM 623 C C . PRO A 1 87 ? -0.904 -8.236 2.191 1.00 85.62 87 PRO A C 1
ATOM 625 O O . PRO A 1 87 ? -0.984 -8.831 3.266 1.00 85.62 87 PRO A O 1
ATOM 628 N N . ASP A 1 88 ? -0.515 -8.843 1.065 1.00 87.44 88 ASP A N 1
ATOM 629 C CA . ASP A 1 88 ? -0.246 -10.283 0.964 1.00 87.44 88 ASP A CA 1
ATOM 630 C C . ASP A 1 88 ? 1.059 -10.696 1.665 1.00 87.44 88 ASP A C 1
ATOM 632 O O . ASP A 1 88 ? 1.212 -11.855 2.059 1.00 87.44 88 ASP A O 1
ATOM 636 N N . ASN A 1 89 ? 1.991 -9.758 1.862 1.00 83.75 89 ASN A N 1
ATOM 637 C CA . ASN A 1 89 ? 3.270 -9.991 2.538 1.00 83.75 89 ASN A CA 1
ATOM 638 C C . ASN A 1 89 ? 3.497 -9.080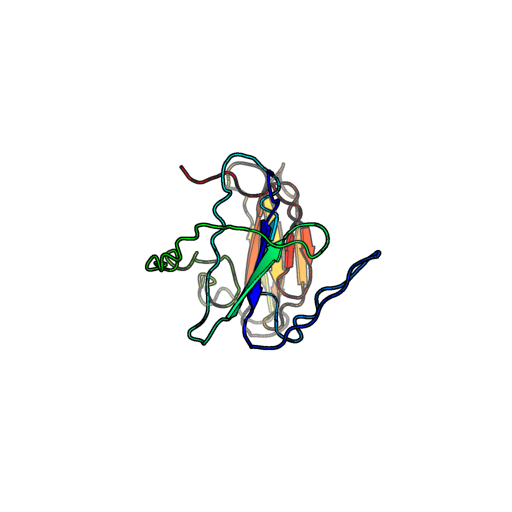 3.757 1.00 83.75 89 ASN A C 1
ATOM 640 O O . ASN A 1 89 ? 4.633 -8.919 4.214 1.00 83.75 89 ASN A O 1
ATOM 644 N N . ALA A 1 90 ? 2.421 -8.511 4.305 1.00 88.19 90 ALA A N 1
ATOM 645 C CA . ALA A 1 90 ? 2.468 -7.675 5.494 1.00 88.19 90 ALA A CA 1
ATOM 646 C C . ALA A 1 90 ? 3.028 -8.434 6.711 1.00 88.19 90 ALA A C 1
ATOM 648 O O . ALA A 1 90 ? 2.700 -9.598 6.965 1.00 88.19 90 ALA A O 1
ATOM 649 N N . LEU A 1 91 ? 3.847 -7.750 7.517 1.00 90.44 91 LEU A N 1
ATOM 650 C CA . LEU A 1 91 ? 4.337 -8.302 8.776 1.00 90.44 91 LEU A CA 1
ATOM 651 C C . LEU A 1 91 ? 3.212 -8.313 9.818 1.00 90.44 91 LEU A C 1
ATOM 653 O O . LEU A 1 91 ? 2.681 -7.269 10.188 1.00 90.44 91 LEU A O 1
ATOM 657 N N . SER A 1 92 ? 2.884 -9.490 10.350 1.00 92.38 92 SER A N 1
ATOM 658 C CA . SER A 1 92 ? 1.878 -9.594 11.407 1.00 92.38 92 SER A CA 1
ATOM 659 C C . SER A 1 92 ? 2.425 -9.130 12.759 1.00 92.38 92 SER A C 1
ATOM 661 O O . SER A 1 92 ? 3.417 -9.666 13.256 1.00 92.38 92 SER A O 1
ATOM 663 N N . TRP A 1 93 ? 1.721 -8.196 13.402 1.00 90.06 93 TRP A N 1
ATOM 664 C CA . TRP A 1 93 ? 1.909 -7.859 14.821 1.00 90.06 93 TRP A CA 1
ATOM 665 C C . TRP A 1 93 ? 1.104 -8.763 15.769 1.00 90.06 93 TRP A C 1
ATOM 667 O O . TRP A 1 93 ? 1.150 -8.592 16.986 1.00 90.06 93 TRP A O 1
ATOM 677 N N . GLY A 1 94 ? 0.385 -9.753 15.232 1.00 94.06 94 GLY A N 1
ATOM 678 C CA . GLY A 1 94 ? -0.521 -10.600 16.000 1.00 94.06 94 GLY A CA 1
ATOM 679 C C . GLY A 1 94 ? -1.790 -9.864 16.437 1.00 94.06 94 GLY A C 1
ATOM 680 O O . GLY A 1 94 ? -2.255 -8.939 15.775 1.00 94.06 94 GLY A O 1
ATOM 681 N N . VAL A 1 95 ? -2.377 -10.313 17.548 1.00 94.19 95 VAL A N 1
ATOM 682 C CA . VAL A 1 95 ? -3.569 -9.686 18.134 1.00 94.19 95 VAL A CA 1
ATOM 683 C C . VAL A 1 95 ? -3.132 -8.493 18.977 1.00 94.19 95 VAL A C 1
ATOM 685 O O . VAL A 1 95 ? -2.469 -8.669 19.998 1.00 94.19 95 VAL A O 1
ATOM 688 N N . VAL A 1 96 ? -3.513 -7.294 18.541 1.00 91.94 96 VAL A N 1
ATOM 689 C CA . VAL A 1 96 ? -3.145 -6.020 19.183 1.00 91.94 96 VAL A CA 1
ATOM 690 C C . VAL A 1 96 ? -4.251 -5.435 20.074 1.00 91.94 96 VAL A C 1
ATOM 692 O O . VAL A 1 96 ? -3.973 -4.530 20.853 1.00 91.94 96 VAL A O 1
ATOM 695 N N . GLY A 1 97 ? -5.477 -5.965 19.998 1.00 91.00 97 GLY A N 1
ATOM 696 C CA . GLY A 1 97 ? -6.637 -5.533 20.787 1.00 91.00 97 GLY A CA 1
ATOM 697 C C . GLY A 1 97 ? -7.906 -6.319 20.437 1.00 91.00 97 GLY A C 1
ATOM 698 O O . GLY A 1 97 ? -7.855 -7.256 19.634 1.00 91.00 97 GLY A O 1
ATOM 699 N N . VAL A 1 98 ? -9.033 -5.936 21.038 1.00 92.31 98 VAL A N 1
ATOM 700 C CA . VAL A 1 98 ? -10.389 -6.419 20.710 1.00 92.31 98 VAL A CA 1
ATOM 701 C C . VAL A 1 98 ? -11.284 -5.272 20.230 1.00 92.31 98 VAL A C 1
ATOM 703 O O . VAL A 1 98 ? -10.904 -4.103 20.295 1.00 92.31 98 VAL A O 1
ATOM 706 N N . ALA A 1 99 ? -12.483 -5.589 19.735 1.00 94.12 99 ALA A N 1
ATOM 707 C CA . ALA A 1 99 ? -13.426 -4.563 19.298 1.00 94.12 99 ALA A CA 1
ATOM 708 C C . ALA A 1 99 ? -13.765 -3.573 20.435 1.00 94.12 99 ALA A C 1
ATOM 710 O O . ALA A 1 99 ? -14.107 -3.982 21.547 1.00 94.12 99 ALA A O 1
ATOM 711 N N . GLY A 1 100 ? -13.689 -2.276 20.135 1.00 92.69 100 GLY A N 1
ATOM 712 C CA . GLY A 1 100 ? -13.863 -1.162 21.072 1.00 92.69 100 GLY A CA 1
ATOM 713 C C . GLY A 1 100 ? -12.581 -0.708 21.780 1.00 92.69 100 GLY A C 1
ATOM 714 O O . GLY A 1 100 ? -12.607 0.317 22.462 1.00 92.69 100 GLY A O 1
ATOM 715 N N . ASP A 1 101 ? -11.461 -1.425 21.631 1.00 93.88 101 ASP A N 1
ATOM 716 C CA . ASP A 1 101 ? -10.174 -0.942 22.133 1.00 93.88 101 ASP A CA 1
ATOM 717 C C . ASP A 1 101 ? -9.671 0.235 21.286 1.00 93.88 101 ASP A C 1
ATOM 719 O O . ASP A 1 101 ? -9.785 0.246 20.057 1.00 93.88 101 ASP A O 1
ATOM 723 N N . LEU A 1 102 ? -9.047 1.204 21.962 1.00 94.88 102 LEU A N 1
ATOM 724 C CA . LEU A 1 102 ? -8.253 2.243 21.317 1.00 94.88 102 LEU A CA 1
ATOM 725 C C . LEU A 1 102 ? -6.827 1.735 21.114 1.00 94.88 102 LEU A C 1
ATOM 727 O O . LEU A 1 102 ? -6.103 1.469 22.076 1.00 94.88 102 LEU A O 1
ATOM 731 N N . ILE A 1 103 ? -6.426 1.638 19.855 1.00 94.62 103 ILE A N 1
ATOM 732 C CA . ILE A 1 103 ? -5.101 1.221 19.417 1.00 94.62 103 ILE A CA 1
ATOM 733 C C . ILE A 1 103 ? -4.317 2.483 19.046 1.00 94.62 103 ILE A C 1
ATOM 735 O O . ILE A 1 103 ? -4.719 3.239 18.163 1.00 94.62 103 ILE A O 1
ATOM 739 N N . ASP A 1 104 ? -3.202 2.714 19.738 1.00 95.75 104 ASP A N 1
ATOM 740 C CA . ASP A 1 104 ? -2.266 3.810 19.466 1.00 95.75 104 ASP A CA 1
ATOM 741 C C . ASP A 1 104 ? -1.110 3.289 18.606 1.00 95.75 104 ASP A C 1
ATOM 743 O O . ASP A 1 104 ? -0.304 2.470 19.055 1.00 95.75 104 ASP A O 1
ATOM 747 N N . ILE A 1 105 ? -1.050 3.760 17.362 1.00 96.00 105 ILE A N 1
ATOM 748 C CA . ILE A 1 105 ? 0.021 3.465 16.411 1.00 96.00 105 ILE A CA 1
ATOM 749 C C . ILE A 1 105 ? 0.796 4.759 16.194 1.00 96.00 105 ILE A C 1
ATOM 751 O O . ILE A 1 105 ? 0.226 5.748 15.741 1.00 96.00 105 ILE A O 1
ATOM 755 N N . ASN A 1 106 ? 2.094 4.763 16.490 1.00 97.06 106 ASN A N 1
ATOM 756 C CA . ASN A 1 106 ? 2.934 5.948 16.335 1.00 97.06 106 ASN A CA 1
ATOM 757 C C . ASN A 1 106 ? 4.359 5.608 15.896 1.00 97.06 106 ASN A C 1
ATOM 759 O O . ASN A 1 106 ? 4.843 4.489 16.075 1.00 97.06 106 ASN A O 1
ATOM 763 N N . THR A 1 107 ? 5.044 6.618 15.364 1.00 96.69 107 THR A N 1
ATOM 764 C CA . THR A 1 107 ? 6.442 6.549 14.919 1.00 96.69 107 THR A CA 1
ATOM 765 C C . THR A 1 107 ? 7.373 7.390 15.794 1.00 96.69 107 THR A C 1
ATOM 767 O O . THR A 1 107 ? 8.453 7.774 15.364 1.00 96.69 107 THR A O 1
ATOM 770 N N . PHE A 1 108 ? 7.013 7.666 17.053 1.00 96.88 108 PHE A N 1
ATOM 771 C CA . PHE A 1 108 ? 7.706 8.654 17.901 1.00 96.88 108 PHE A CA 1
ATOM 772 C C . PHE A 1 108 ? 9.192 8.375 18.189 1.00 96.88 108 PHE A C 1
ATOM 774 O O . PHE A 1 108 ? 9.901 9.261 18.659 1.00 96.88 108 PHE A O 1
ATOM 781 N N . ASN A 1 109 ? 9.670 7.161 17.909 1.00 93.25 109 ASN A N 1
ATOM 782 C CA . ASN A 1 109 ? 11.075 6.772 18.060 1.00 93.25 109 ASN A CA 1
ATOM 783 C C . ASN A 1 109 ? 11.795 6.561 16.716 1.00 93.25 109 ASN A C 1
ATOM 785 O O . ASN A 1 109 ? 12.916 6.049 16.698 1.00 93.25 109 ASN A O 1
ATOM 789 N N . SER A 1 110 ? 11.158 6.920 15.603 1.00 91.62 110 SER A N 1
ATOM 790 C CA . SER A 1 110 ? 11.738 6.853 14.265 1.00 91.62 110 SER A CA 1
ATOM 791 C C . SER A 1 110 ? 12.651 8.046 13.991 1.00 91.62 110 SER A C 1
ATOM 793 O O . SER A 1 110 ? 12.577 9.091 14.639 1.00 91.62 110 SER A O 1
ATOM 795 N N . ALA A 1 111 ? 13.539 7.875 13.016 1.00 89.50 111 ALA A N 1
ATOM 796 C CA . ALA A 1 111 ? 14.338 8.961 12.473 1.00 89.50 111 ALA A CA 1
ATOM 797 C C . ALA A 1 111 ? 13.715 9.449 11.162 1.00 89.50 111 ALA A C 1
ATOM 799 O O . ALA A 1 111 ? 13.364 8.634 10.314 1.00 89.50 111 ALA A O 1
ATOM 800 N N . GLY A 1 112 ? 13.674 10.767 10.978 1.00 89.06 112 GLY A N 1
ATOM 801 C CA . GLY A 1 112 ? 13.143 11.383 9.767 1.00 89.06 112 GLY A CA 1
ATOM 802 C C . GLY A 1 112 ? 11.651 11.679 9.847 1.00 89.06 112 GLY A C 1
ATOM 803 O O . GLY A 1 112 ? 11.059 11.641 10.921 1.00 89.06 112 GLY A O 1
ATOM 804 N N . ASP A 1 113 ? 11.116 12.039 8.692 1.00 90.25 113 ASP A N 1
ATOM 805 C CA . ASP A 1 113 ? 9.715 12.360 8.467 1.00 90.25 113 ASP A CA 1
ATOM 806 C C . ASP A 1 113 ? 8.938 11.080 8.148 1.00 90.25 113 ASP A C 1
ATOM 808 O O . ASP A 1 113 ? 9.428 10.256 7.366 1.00 90.25 113 ASP A O 1
ATOM 812 N N . THR A 1 114 ? 7.783 10.886 8.781 1.00 94.69 114 THR A N 1
ATOM 813 C CA . THR A 1 114 ? 7.001 9.654 8.672 1.00 94.69 114 THR A CA 1
ATOM 814 C C . THR A 1 114 ? 5.520 9.934 8.510 1.00 94.69 114 THR A C 1
ATOM 816 O O . THR A 1 114 ? 4.942 10.636 9.334 1.00 94.69 114 THR A O 1
ATOM 819 N N . GLU A 1 115 ? 4.879 9.209 7.602 1.00 94.69 115 GLU A N 1
ATOM 820 C CA . GLU A 1 115 ? 3.426 9.219 7.443 1.00 94.69 115 GLU A CA 1
ATOM 821 C C . GLU A 1 115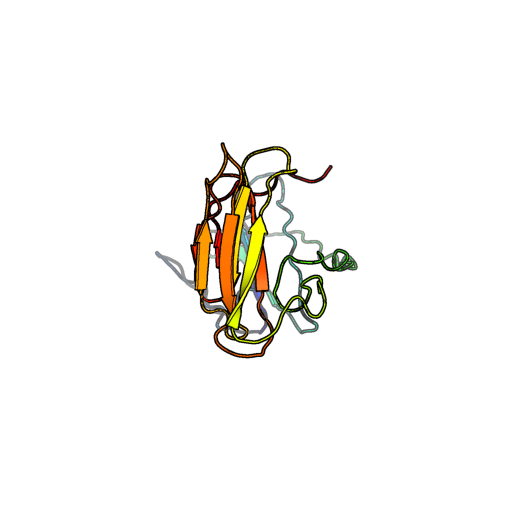 ? 2.845 7.833 7.736 1.00 94.69 115 GLU A C 1
ATOM 823 O O . GLU A 1 115 ? 3.459 6.798 7.463 1.00 94.69 115 GLU A O 1
ATOM 828 N N . LEU A 1 116 ? 1.640 7.793 8.299 1.00 96.62 116 LEU A N 1
ATOM 829 C CA . LEU A 1 116 ? 0.916 6.566 8.618 1.00 96.62 116 LEU A CA 1
ATOM 830 C C . LEU A 1 116 ? -0.407 6.500 7.862 1.00 96.62 116 LEU A C 1
ATOM 832 O O . LEU A 1 116 ? -1.137 7.486 7.789 1.00 96.62 116 LEU A O 1
ATOM 836 N N . GLY A 1 117 ? -0.758 5.304 7.396 1.00 96.62 117 GLY A N 1
ATOM 837 C CA . GLY A 1 117 ? -2.095 4.943 6.932 1.00 96.62 117 GLY A CA 1
ATOM 838 C C . GLY A 1 117 ? -2.601 3.694 7.654 1.00 96.62 117 GLY A C 1
ATOM 839 O O . GLY A 1 117 ? -1.815 2.806 7.996 1.00 96.62 117 GLY A O 1
ATOM 840 N N . ILE A 1 118 ? -3.909 3.610 7.895 1.00 96.81 118 ILE A N 1
ATOM 841 C CA . ILE A 1 118 ? -4.570 2.404 8.406 1.00 96.81 118 ILE A CA 1
ATOM 842 C C . ILE A 1 118 ? -5.747 2.012 7.511 1.00 96.81 118 ILE A C 1
ATOM 844 O O . ILE A 1 118 ? -6.541 2.858 7.095 1.00 96.81 118 ILE A O 1
ATOM 848 N N . PHE A 1 119 ? -5.857 0.717 7.228 1.00 96.50 119 PHE A N 1
ATOM 849 C CA . PHE A 1 119 ? -6.830 0.136 6.312 1.00 96.50 119 PHE A CA 1
ATOM 850 C C . PHE A 1 119 ? -7.570 -1.039 6.944 1.00 96.50 119 PHE A C 1
ATOM 852 O O . PHE A 1 119 ? -7.019 -1.764 7.778 1.00 96.50 119 PHE A O 1
ATOM 859 N N . ASP A 1 120 ? -8.802 -1.263 6.495 1.00 95.25 120 ASP A N 1
ATOM 860 C CA . ASP A 1 120 ? -9.497 -2.528 6.737 1.00 95.25 120 ASP A CA 1
ATOM 861 C C . ASP A 1 120 ? -9.036 -3.631 5.766 1.00 95.25 120 ASP A C 1
ATOM 863 O O . ASP A 1 120 ? -8.232 -3.416 4.856 1.00 95.25 120 ASP A O 1
ATOM 867 N N . THR A 1 121 ? -9.577 -4.838 5.939 1.00 94.69 121 THR A N 1
ATOM 868 C CA . THR A 1 121 ? -9.252 -5.988 5.082 1.00 94.69 121 THR A CA 1
ATOM 869 C C . THR A 1 121 ? -9.698 -5.848 3.624 1.00 94.69 121 THR A C 1
ATOM 871 O O . THR A 1 121 ? -9.219 -6.603 2.781 1.00 94.69 121 THR A O 1
ATOM 874 N N . ALA A 1 122 ? -10.623 -4.934 3.316 1.00 95.31 122 ALA A N 1
ATOM 875 C CA . ALA A 1 122 ? -11.052 -4.645 1.950 1.00 95.31 122 ALA A CA 1
ATOM 876 C C . ALA A 1 122 ? -10.180 -3.558 1.293 1.00 95.31 122 ALA A C 1
ATOM 878 O O . ALA A 1 122 ? -10.375 -3.239 0.119 1.00 95.31 122 ALA A O 1
ATOM 879 N N . GLY A 1 123 ? -9.221 -3.000 2.037 1.00 94.31 123 GLY A N 1
ATOM 880 C CA . GLY A 1 123 ? -8.342 -1.930 1.592 1.00 94.31 123 GLY A CA 1
ATOM 881 C C . GLY A 1 123 ? -8.967 -0.546 1.684 1.00 94.31 123 GLY A C 1
ATOM 882 O O . GLY A 1 123 ? -8.431 0.383 1.082 1.00 94.31 123 GLY A O 1
ATOM 883 N N . ASN A 1 124 ? -10.082 -0.361 2.397 1.00 95.94 124 ASN A N 1
ATOM 884 C CA . ASN A 1 124 ? -10.614 0.981 2.631 1.00 95.94 124 ASN A CA 1
ATOM 885 C C . ASN A 1 124 ? -9.699 1.731 3.599 1.00 95.94 124 ASN A C 1
ATOM 887 O O . ASN A 1 124 ? -9.343 1.193 4.646 1.00 95.94 124 ASN A O 1
ATOM 891 N N . LEU A 1 125 ? -9.345 2.976 3.270 1.00 95.81 125 LEU A N 1
ATOM 892 C CA . LEU A 1 125 ? -8.587 3.841 4.172 1.00 95.81 125 LEU A CA 1
ATOM 893 C C . LEU A 1 125 ? -9.487 4.290 5.330 1.00 95.81 125 LEU A C 1
ATOM 895 O O . LEU A 1 125 ? -10.498 4.959 5.113 1.00 95.81 125 LEU A O 1
ATOM 899 N N . LEU A 1 126 ? -9.107 3.932 6.553 1.00 96.00 126 LEU A N 1
ATOM 900 C CA . LEU A 1 126 ? -9.832 4.292 7.775 1.00 96.00 126 LEU A CA 1
ATOM 901 C C . LEU A 1 126 ? -9.269 5.566 8.413 1.00 96.00 126 LEU A C 1
ATOM 903 O O . LEU A 1 126 ? -9.989 6.296 9.090 1.00 96.00 126 LEU A O 1
ATOM 907 N N . GLY A 1 127 ? -7.988 5.843 8.182 1.00 96.12 127 GLY A N 1
ATOM 908 C CA . GLY A 1 127 ? -7.327 7.046 8.662 1.00 96.12 127 GLY A CA 1
ATOM 909 C C . GLY A 1 127 ? -5.891 7.137 8.174 1.00 96.12 127 GLY A C 1
ATOM 910 O O . GLY A 1 127 ? -5.276 6.136 7.806 1.00 96.12 127 GLY A O 1
ATOM 911 N N . ASN A 1 128 ? -5.360 8.351 8.185 1.00 96.88 128 ASN A N 1
ATOM 912 C CA . ASN A 1 128 ? -3.964 8.630 7.907 1.00 96.88 128 ASN A CA 1
ATOM 913 C C . ASN A 1 128 ? -3.501 9.842 8.720 1.00 96.88 128 ASN A C 1
ATOM 915 O O . ASN A 1 128 ? -4.317 10.673 9.123 1.00 96.88 128 ASN A O 1
ATOM 919 N N . ASN A 1 129 ? -2.198 9.939 8.943 1.00 97.44 129 ASN A N 1
ATOM 920 C CA . ASN A 1 129 ? -1.571 11.081 9.591 1.00 97.44 129 ASN A CA 1
ATOM 921 C C . ASN A 1 129 ? -0.171 11.302 9.005 1.00 97.44 129 ASN A C 1
ATOM 923 O O . ASN A 1 129 ? 0.456 10.338 8.582 1.00 97.44 129 ASN A O 1
ATOM 927 N N . ASP A 1 130 ? 0.279 12.554 9.001 1.00 94.19 130 ASP A N 1
ATOM 928 C CA . ASP A 1 130 ? 1.601 12.997 8.532 1.00 94.19 130 ASP A CA 1
ATOM 929 C C . ASP A 1 130 ? 2.420 13.544 9.722 1.00 94.19 130 ASP A C 1
ATOM 931 O O . ASP A 1 130 ? 3.371 12.926 10.187 1.00 94.19 130 ASP A O 1
ATOM 935 N N . ASP A 1 131 ? 1.888 14.557 10.413 1.00 95.62 131 ASP A N 1
ATOM 936 C CA . ASP A 1 131 ? 2.554 15.150 11.576 1.00 95.62 131 ASP A CA 1
ATOM 937 C C . ASP A 1 131 ? 1.707 15.069 12.848 1.00 95.62 131 ASP A C 1
ATOM 939 O O . ASP A 1 131 ? 0.552 15.494 12.891 1.00 95.62 131 ASP A O 1
ATOM 943 N N . THR A 1 132 ? 2.282 14.552 13.933 1.00 96.75 132 THR A N 1
ATOM 944 C CA . THR A 1 132 ? 1.723 14.660 15.292 1.00 96.75 132 THR A CA 1
ATOM 945 C C . THR A 1 132 ? 2.724 15.291 16.255 1.00 96.75 132 THR A C 1
ATOM 947 O O . THR A 1 132 ? 2.400 16.273 16.926 1.00 96.75 132 THR A O 1
ATOM 950 N N . ILE A 1 133 ? 3.946 14.752 16.342 1.00 94.31 133 ILE A N 1
ATOM 951 C CA . ILE A 1 133 ? 5.022 15.305 17.179 1.00 94.31 133 ILE A CA 1
ATOM 952 C C . ILE A 1 133 ? 6.229 15.602 16.295 1.00 94.31 133 ILE A C 1
ATOM 954 O O . ILE A 1 133 ? 7.012 14.712 15.974 1.00 94.31 133 ILE A O 1
ATOM 958 N N . GLY A 1 134 ? 6.410 16.874 15.935 1.00 94.69 134 GLY A N 1
ATOM 959 C CA . GLY A 1 134 ? 7.400 17.227 14.917 1.00 94.69 134 GLY A CA 1
ATOM 960 C C . GLY A 1 134 ? 6.989 16.617 13.579 1.00 94.69 134 GLY A C 1
ATOM 961 O O . GLY A 1 134 ? 5.846 16.816 13.197 1.00 94.69 134 GLY A O 1
ATOM 962 N N . LEU A 1 135 ? 7.902 15.867 12.953 1.00 94.81 135 LEU A N 1
ATOM 963 C CA . LEU A 1 135 ? 7.694 15.155 11.680 1.00 94.81 135 LEU A CA 1
ATOM 964 C C . LEU A 1 135 ? 7.238 13.691 11.862 1.00 94.81 135 LEU A C 1
ATOM 966 O O . LEU A 1 135 ? 7.452 12.837 11.008 1.00 94.81 135 LEU A O 1
ATOM 970 N N . LEU A 1 136 ? 6.776 13.345 13.068 1.00 97.19 136 LEU A N 1
ATOM 971 C CA . LEU A 1 136 ? 6.438 11.971 13.435 1.00 97.19 136 LEU A CA 1
ATOM 972 C C . LEU A 1 136 ? 4.934 11.813 13.573 1.00 97.19 136 LEU A C 1
ATOM 974 O O . LEU A 1 136 ? 4.266 12.635 14.210 1.00 97.19 136 LEU A O 1
ATOM 978 N N . SER A 1 137 ? 4.437 10.703 13.048 1.00 97.75 137 SER A N 1
ATOM 979 C CA . SER A 1 137 ? 3.024 10.404 12.907 1.00 97.75 137 SER A CA 1
ATOM 980 C C . SER A 1 137 ? 2.429 9.603 14.058 1.00 97.75 137 SER A C 1
ATOM 982 O O . SER A 1 137 ? 3.095 8.777 14.689 1.00 97.75 137 SER A O 1
ATOM 984 N N . GLN A 1 138 ? 1.128 9.799 14.275 1.00 98.12 138 GLN A N 1
ATOM 985 C CA . GLN A 1 138 ? 0.304 8.975 15.152 1.00 98.12 138 GLN A CA 1
ATOM 986 C C . GLN A 1 138 ? -1.103 8.789 14.582 1.00 98.12 138 GLN A C 1
ATOM 988 O O . GLN A 1 138 ? -1.710 9.715 14.050 1.00 98.12 138 GLN A O 1
ATOM 993 N N . ILE A 1 139 ? -1.656 7.595 14.775 1.00 97.88 139 ILE A N 1
ATOM 994 C CA . ILE A 1 139 ? -3.072 7.297 14.598 1.00 97.88 139 ILE A CA 1
ATOM 995 C C . ILE A 1 139 ? -3.578 6.658 15.892 1.00 97.88 139 ILE A C 1
ATOM 997 O O . ILE A 1 139 ? -3.049 5.644 16.343 1.00 97.88 139 ILE A O 1
ATOM 1001 N N . ILE A 1 140 ? -4.628 7.245 16.469 1.00 96.06 140 ILE A N 1
ATOM 1002 C CA . ILE A 1 140 ? -5.419 6.619 17.531 1.00 96.06 140 ILE A CA 1
ATOM 1003 C C . ILE A 1 140 ? -6.677 6.067 16.867 1.00 96.06 140 ILE A C 1
ATOM 1005 O O . ILE A 1 140 ? -7.535 6.829 16.419 1.00 96.06 140 ILE A O 1
ATOM 1009 N N . PHE A 1 141 ? -6.759 4.746 16.772 1.00 94.06 141 PHE A N 1
ATOM 1010 C CA . PHE A 1 141 ? -7.805 4.036 16.048 1.00 94.06 141 PHE A CA 1
ATOM 1011 C C . PHE A 1 141 ? -8.661 3.210 17.008 1.00 94.06 141 PHE A C 1
ATOM 1013 O O . PHE A 1 141 ? -8.128 2.450 17.809 1.00 94.06 141 PHE A O 1
ATOM 1020 N N . GLU A 1 142 ? -9.985 3.331 16.912 1.00 95.06 142 GLU A N 1
ATOM 1021 C CA . GLU A 1 142 ? -10.918 2.436 17.602 1.00 95.06 142 GLU A CA 1
ATOM 1022 C C . GLU A 1 142 ? -11.374 1.342 16.634 1.00 95.06 142 GLU A C 1
ATOM 1024 O O . GLU A 1 142 ? -12.045 1.628 15.639 1.00 95.06 142 GLU A O 1
ATOM 1029 N N . ALA A 1 143 ? -11.031 0.086 16.919 1.00 89.88 143 ALA A N 1
ATOM 1030 C CA . ALA A 1 143 ? -11.495 -1.034 16.107 1.00 89.88 143 ALA A CA 1
ATOM 1031 C C . ALA A 1 143 ? -12.981 -1.294 16.393 1.00 89.88 143 ALA A C 1
ATOM 1033 O O . ALA A 1 143 ? -13.319 -1.912 17.398 1.00 89.88 143 ALA A O 1
ATOM 1034 N N . SER A 1 144 ? -13.892 -0.837 15.531 1.00 88.56 144 SER A N 1
ATOM 1035 C CA . SER A 1 144 ? -15.336 -1.022 15.759 1.00 88.56 144 SER A CA 1
ATOM 1036 C C . SER A 1 144 ? -15.797 -2.475 15.607 1.00 88.56 144 SER A C 1
ATOM 1038 O O . SER A 1 144 ? -16.837 -2.853 16.144 1.00 88.56 144 SER A O 1
ATOM 1040 N N . GLU A 1 145 ? -15.031 -3.289 14.880 1.00 92.50 145 GLU A N 1
ATOM 1041 C CA . GLU A 1 145 ? -15.290 -4.711 14.656 1.00 92.50 145 GLU A CA 1
ATOM 1042 C C . GLU A 1 145 ? -14.004 -5.530 14.830 1.00 92.50 145 GLU A C 1
ATOM 1044 O O . GLU A 1 145 ? -12.895 -5.030 14.617 1.00 92.50 145 GLU A O 1
ATOM 1049 N N . GLU A 1 146 ? -14.143 -6.804 15.206 1.00 93.12 146 GLU A N 1
ATOM 1050 C CA . GLU A 1 146 ? -13.005 -7.724 15.191 1.00 93.12 146 GLU A CA 1
ATOM 1051 C C . GLU A 1 146 ? -12.607 -8.060 13.752 1.00 93.12 146 GLU A C 1
ATOM 1053 O O . GLU A 1 146 ? -13.458 -8.312 12.899 1.00 93.12 146 GLU A O 1
ATOM 1058 N N . GLY A 1 147 ? -11.303 -8.109 13.488 1.00 93.00 147 GLY A N 1
ATOM 1059 C CA . GLY A 1 147 ? -10.797 -8.428 12.162 1.00 93.00 147 GLY A CA 1
ATOM 1060 C C . GLY A 1 147 ? -9.317 -8.122 11.997 1.00 93.00 147 GLY A C 1
ATOM 1061 O O . GLY A 1 147 ? -8.615 -7.764 12.943 1.00 93.00 147 GLY A O 1
ATOM 1062 N N . THR A 1 148 ? -8.850 -8.285 10.763 1.00 95.06 148 THR A N 1
ATOM 1063 C CA . THR A 1 148 ? -7.504 -7.890 10.356 1.00 95.06 148 THR A CA 1
ATOM 1064 C C . THR A 1 148 ? -7.533 -6.461 9.837 1.00 95.06 148 THR A C 1
ATOM 1066 O O . THR A 1 148 ? -8.334 -6.120 8.967 1.00 95.06 148 THR A O 1
ATOM 1069 N N . TYR A 1 149 ? -6.617 -5.657 10.361 1.00 95.81 149 TYR A N 1
ATOM 1070 C CA . TYR A 1 149 ? -6.350 -4.299 9.914 1.00 95.81 149 TYR A CA 1
ATOM 1071 C C . TYR A 1 149 ? -4.907 -4.222 9.434 1.00 95.81 149 TYR A C 1
ATOM 1073 O O . TYR A 1 149 ? -4.037 -4.935 9.940 1.00 95.81 149 TYR A O 1
ATOM 1081 N N . TYR A 1 150 ? -4.662 -3.347 8.469 1.00 96.12 150 TYR A N 1
ATOM 1082 C CA . TYR A 1 150 ? -3.344 -3.137 7.891 1.00 96.12 150 TYR A CA 1
ATOM 1083 C C . TYR A 1 150 ? -2.879 -1.730 8.218 1.00 96.12 150 TYR A C 1
ATOM 1085 O O . TYR A 1 150 ? -3.616 -0.768 8.017 1.00 96.12 150 TYR A O 1
ATOM 1093 N N . ASN A 1 151 ? -1.650 -1.605 8.699 1.00 95.06 151 ASN A N 1
ATOM 1094 C CA . ASN A 1 151 ? -0.970 -0.327 8.820 1.00 95.06 151 ASN A CA 1
ATOM 1095 C C . ASN A 1 151 ? 0.100 -0.232 7.727 1.00 95.06 151 ASN A C 1
ATOM 1097 O O . ASN A 1 151 ? 0.822 -1.198 7.492 1.00 95.06 151 ASN A O 1
ATOM 1101 N N . ALA A 1 152 ? 0.198 0.930 7.089 1.00 93.56 152 ALA A N 1
ATOM 1102 C CA . ALA A 1 152 ? 1.296 1.280 6.202 1.00 93.56 152 ALA A CA 1
ATOM 1103 C C . ALA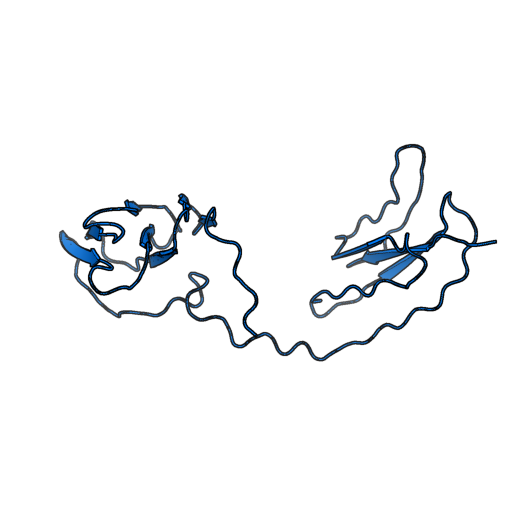 A 1 152 ? 2.061 2.472 6.781 1.00 93.56 152 ALA A C 1
ATOM 1105 O O . ALA A 1 152 ? 1.463 3.372 7.380 1.00 93.56 152 ALA A O 1
ATOM 1106 N N . THR A 1 153 ? 3.376 2.472 6.584 1.00 91.56 153 THR A N 1
ATOM 1107 C CA . THR A 1 153 ? 4.268 3.567 6.973 1.00 91.56 153 THR A CA 1
ATOM 1108 C C . THR A 1 153 ? 4.985 4.095 5.737 1.00 91.56 153 THR A C 1
ATOM 1110 O O . THR A 1 153 ? 5.544 3.304 4.979 1.00 91.56 153 THR A O 1
ATOM 1113 N N . GLY A 1 154 ? 4.973 5.407 5.547 1.00 89.38 154 GLY A N 1
ATOM 1114 C CA . GLY A 1 154 ? 5.685 6.122 4.492 1.00 89.38 154 GLY A CA 1
ATOM 1115 C C . GLY A 1 154 ? 6.696 7.104 5.074 1.00 89.38 154 GLY A C 1
ATOM 1116 O O . GLY A 1 154 ? 6.712 7.351 6.280 1.00 89.38 154 GLY A O 1
ATOM 1117 N N . ASN A 1 155 ? 7.526 7.657 4.198 1.00 87.00 155 ASN A N 1
ATOM 1118 C CA . ASN A 1 155 ? 8.401 8.786 4.501 1.00 87.00 155 ASN A CA 1
ATOM 1119 C C . ASN A 1 155 ? 7.919 9.998 3.699 1.00 87.00 155 ASN A C 1
ATOM 1121 O O . ASN A 1 155 ? 7.339 9.779 2.641 1.00 87.00 155 ASN A O 1
ATOM 1125 N N . TYR A 1 156 ? 8.279 11.208 4.142 1.00 84.69 156 TYR A N 1
ATOM 1126 C CA . TYR A 1 156 ? 7.984 12.509 3.515 1.00 84.69 156 TYR A CA 1
ATOM 1127 C C . TYR A 1 156 ? 7.275 12.470 2.147 1.00 84.69 156 TYR A C 1
ATOM 1129 O O . TYR A 1 156 ? 7.874 12.072 1.141 1.00 84.69 156 TYR A O 1
ATOM 1137 N N . ASP A 1 157 ? 6.065 13.023 2.117 1.00 84.50 157 ASP A N 1
ATOM 1138 C CA . ASP A 1 157 ? 5.178 13.215 0.964 1.00 84.50 157 ASP A CA 1
ATOM 1139 C C . ASP A 1 157 ? 4.436 11.939 0.504 1.00 84.50 157 ASP A C 1
ATOM 1141 O O . ASP A 1 157 ? 3.849 11.892 -0.578 1.00 84.50 157 ASP A O 1
ATOM 1145 N N . THR A 1 158 ? 4.398 10.883 1.322 1.00 88.69 158 THR A N 1
ATOM 1146 C CA . THR A 1 158 ? 3.547 9.704 1.103 1.00 88.69 158 THR A CA 1
ATOM 1147 C C . THR A 1 158 ? 2.085 9.988 1.455 1.00 88.69 158 THR A C 1
ATOM 1149 O O . THR A 1 158 ? 1.652 10.004 2.606 1.00 88.69 158 THR A O 1
ATOM 1152 N N . ALA A 1 159 ? 1.257 10.064 0.420 1.00 86.31 159 ALA A N 1
ATOM 1153 C CA . ALA A 1 159 ? -0.192 10.053 0.512 1.00 86.31 159 ALA A CA 1
ATOM 1154 C C . ALA A 1 159 ? -0.765 8.626 0.460 1.00 86.31 159 ALA A C 1
ATOM 1156 O O . ALA A 1 159 ? -0.374 7.801 -0.372 1.00 86.31 159 ALA A O 1
ATOM 1157 N N . PHE A 1 160 ? -1.781 8.369 1.288 1.00 90.00 160 PHE A N 1
ATOM 1158 C CA . PHE A 1 160 ? -2.511 7.100 1.336 1.00 90.00 160 PHE A CA 1
ATOM 1159 C C . PHE A 1 160 ? -3.927 7.238 0.769 1.00 90.00 160 PHE A C 1
ATOM 1161 O O . PHE A 1 160 ? -4.600 8.240 1.000 1.00 90.00 160 PHE A O 1
ATOM 1168 N N . ASN A 1 161 ? -4.401 6.220 0.048 1.00 89.25 161 ASN A N 1
ATOM 1169 C CA . ASN A 1 161 ? -5.767 6.136 -0.476 1.00 89.25 161 ASN A CA 1
ATOM 1170 C C . ASN A 1 161 ? -6.299 4.698 -0.413 1.00 89.25 161 ASN A C 1
ATOM 1172 O O . ASN A 1 161 ? -5.531 3.736 -0.389 1.00 89.25 161 ASN A O 1
ATOM 1176 N N . SER A 1 162 ? -7.627 4.547 -0.429 1.00 90.31 162 SER A N 1
ATOM 1177 C CA . SER A 1 162 ? -8.276 3.232 -0.490 1.00 90.31 162 SER A CA 1
ATOM 1178 C C . SER A 1 162 ? -7.780 2.386 -1.671 1.00 90.31 162 SER A C 1
ATOM 1180 O O . SER A 1 162 ? -7.392 2.914 -2.712 1.00 90.31 162 SER A O 1
ATOM 1182 N N . GLY A 1 163 ? -7.843 1.065 -1.520 1.00 88.38 163 GLY A N 1
ATOM 1183 C CA . GLY A 1 163 ? -7.214 0.096 -2.417 1.00 88.38 163 GLY A CA 1
ATOM 1184 C C . GLY A 1 163 ? -5.758 -0.196 -2.054 1.00 88.38 163 GLY A C 1
ATOM 1185 O O . GLY A 1 163 ? -5.004 -0.599 -2.934 1.00 88.38 163 GLY A O 1
ATOM 1186 N N . PHE A 1 164 ? -5.366 0.032 -0.792 1.00 87.06 164 PHE A N 1
ATOM 1187 C CA . PHE A 1 164 ? -3.979 -0.083 -0.318 1.00 87.06 164 PHE A CA 1
ATOM 1188 C C . PHE A 1 164 ? -2.990 0.773 -1.125 1.00 87.06 164 PHE A C 1
ATOM 1190 O O . PHE A 1 164 ? -1.862 0.368 -1.395 1.00 87.06 164 PHE A O 1
ATOM 1197 N N . ILE A 1 165 ? -3.422 1.964 -1.544 1.00 85.06 165 ILE A N 1
ATOM 1198 C CA . ILE A 1 165 ? -2.596 2.865 -2.344 1.00 85.06 165 ILE A CA 1
ATOM 1199 C C . ILE A 1 165 ? -1.732 3.702 -1.401 1.00 85.06 165 ILE A C 1
ATOM 1201 O O . ILE A 1 165 ? -2.260 4.392 -0.529 1.00 85.06 165 ILE A O 1
ATOM 1205 N N . ALA A 1 166 ? -0.423 3.692 -1.639 1.00 84.56 166 ALA A N 1
ATOM 1206 C CA . ALA A 1 166 ? 0.545 4.628 -1.079 1.00 84.56 166 ALA A CA 1
ATOM 1207 C C . ALA A 1 166 ? 1.346 5.249 -2.236 1.00 84.56 166 ALA A C 1
ATOM 1209 O O . ALA A 1 166 ? 1.826 4.530 -3.114 1.00 84.56 166 ALA A O 1
ATOM 1210 N N . GLY A 1 167 ? 1.462 6.574 -2.287 1.00 77.38 167 GLY A N 1
ATOM 1211 C CA . GLY A 1 167 ? 2.186 7.263 -3.360 1.00 77.38 167 GLY A CA 1
ATOM 1212 C C . GLY A 1 167 ? 2.460 8.727 -3.038 1.00 77.38 167 GLY A C 1
ATOM 1213 O O . GLY A 1 167 ? 1.889 9.257 -2.103 1.00 77.38 167 GLY A O 1
ATOM 1214 N N . GLY A 1 168 ? 3.324 9.384 -3.812 1.00 67.00 168 GLY A N 1
ATOM 1215 C CA . GLY A 1 168 ? 3.733 10.776 -3.565 1.00 67.00 168 GLY A CA 1
ATOM 1216 C C . GLY A 1 168 ? 5.078 10.919 -2.843 1.00 67.00 168 GLY A C 1
ATOM 1217 O O . GLY A 1 168 ? 5.731 11.937 -3.027 1.00 67.00 168 GLY A O 1
ATOM 1218 N N . GLY A 1 169 ? 5.538 9.883 -2.129 1.00 61.66 169 GLY A N 1
ATOM 1219 C CA . GLY A 1 169 ? 6.836 9.895 -1.448 1.00 61.66 169 GLY A CA 1
ATOM 1220 C C . GLY A 1 169 ? 8.034 9.868 -2.412 1.00 61.66 169 GLY A C 1
ATOM 1221 O O . GLY A 1 169 ? 7.861 9.664 -3.623 1.00 61.66 169 GLY A O 1
ATOM 1222 N N . PRO A 1 170 ? 9.276 10.035 -1.912 1.00 52.56 170 PRO A N 1
ATOM 1223 C CA . PRO A 1 170 ? 10.473 9.957 -2.739 1.00 52.56 170 PRO A CA 1
ATOM 1224 C C . PRO A 1 170 ? 10.498 8.621 -3.486 1.00 52.56 170 PRO A C 1
ATOM 1226 O O . PRO A 1 170 ? 10.505 7.553 -2.875 1.00 52.56 170 PRO A O 1
ATOM 1229 N N . THR A 1 171 ? 10.528 8.674 -4.821 1.00 43.81 171 THR A N 1
ATOM 1230 C CA . THR A 1 171 ? 10.858 7.511 -5.653 1.00 43.81 171 THR A CA 1
ATOM 1231 C C . THR A 1 171 ? 12.156 6.918 -5.123 1.00 43.81 171 THR A C 1
ATOM 1233 O O . THR A 1 171 ? 13.170 7.615 -5.126 1.00 43.81 171 THR A O 1
ATOM 1236 N N . GLY A 1 172 ? 12.090 5.681 -4.619 1.00 35.16 172 GLY A N 1
ATOM 1237 C CA . GLY A 1 172 ? 13.179 5.034 -3.895 1.00 35.16 172 GLY A CA 1
ATOM 1238 C C . GLY A 1 172 ? 14.530 5.233 -4.574 1.00 35.16 172 GLY A C 1
ATOM 1239 O O . GLY A 1 172 ? 14.695 4.960 -5.764 1.00 35.16 172 GLY A O 1
ATOM 1240 N N . GLU A 1 173 ? 15.496 5.726 -3.804 1.00 29.47 173 GLU A N 1
ATOM 1241 C CA . GLU A 1 173 ? 16.899 5.702 -4.199 1.00 29.47 173 GLU A CA 1
ATOM 1242 C C . GLU A 1 173 ? 17.326 4.253 -4.473 1.00 29.47 173 GLU A C 1
ATOM 1244 O O . GLU A 1 173 ? 16.842 3.298 -3.858 1.00 29.47 173 GLU A O 1
ATOM 1249 N N . THR A 1 174 ? 18.250 4.093 -5.420 1.00 27.11 174 THR A N 1
ATOM 1250 C CA . THR A 1 174 ? 18.823 2.787 -5.752 1.00 27.11 174 THR A CA 1
ATOM 1251 C C . THR A 1 174 ? 19.544 2.239 -4.524 1.00 27.11 174 THR A C 1
ATOM 1253 O O . THR A 1 174 ? 20.486 2.860 -4.036 1.00 27.11 174 THR A O 1
ATOM 1256 N N . VAL A 1 175 ? 19.141 1.063 -4.041 1.00 25.69 175 VAL A N 1
ATOM 1257 C CA . VAL A 1 175 ? 19.961 0.305 -3.091 1.00 25.69 175 VAL A CA 1
ATOM 1258 C C . VAL A 1 175 ? 21.208 -0.160 -3.846 1.00 25.69 175 VAL A C 1
ATOM 1260 O O . VAL A 1 175 ? 21.119 -1.015 -4.727 1.00 25.69 175 VAL A O 1
ATOM 1263 N N . THR A 1 176 ? 22.352 0.465 -3.562 1.00 37.62 176 THR A N 1
ATOM 1264 C CA . THR A 1 176 ? 23.682 0.008 -4.004 1.00 37.62 176 THR A CA 1
ATOM 1265 C C . THR A 1 176 ? 24.222 -1.093 -3.114 1.00 37.62 176 THR A C 1
ATOM 1267 O O . THR A 1 176 ? 24.106 -0.925 -1.878 1.00 37.62 176 THR A O 1
#

Foldseek 3Di:
DAWFKKKWKFQDDDFDWDDPPDDTDDVGPTQDIDRQRDPDGDDDDDDDDPGDMDMDMATPRNDDDDDDDDDDDDPPPPPPPPACPDPVRDDDPDDQDAAFDWDKDKDVVDPAAKKKWKAFPQQATPDIFQDDPHRIDIDTDGRNHDDDMDMDMDHPQWDAHGPRDTDRGPPDDDDD